Protein AF-A0A0J6NWS2-F1 (afdb_monomer)

Nearest PDB structures (foldseek):
  4hrt-assembly1_B  TM=3.139E-01  e=9.618E+00  Anadara inaequivalvis

Radius of gyration: 13.15 Å; Cα contacts (8 Å, 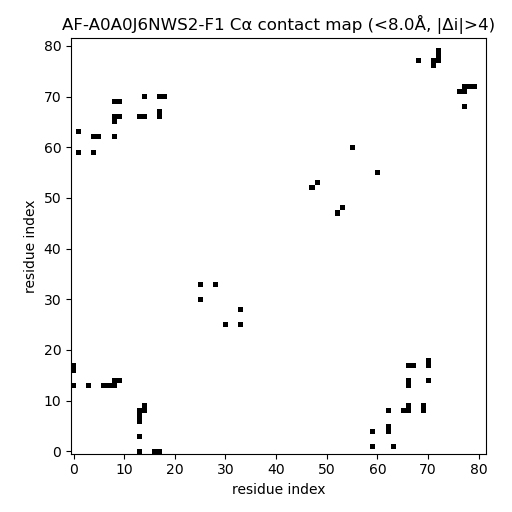|Δi|>4): 39; chains: 1; bounding box: 28×32×28 Å

Structure (mmCIF, N/CA/C/O backbone):
data_AF-A0A0J6NWS2-F1
#
_entry.id   AF-A0A0J6NWS2-F1
#
loop_
_atom_site.group_PDB
_atom_site.id
_atom_site.type_symbol
_atom_site.label_atom_id
_atom_site.label_alt_id
_atom_site.label_comp_id
_atom_site.label_asym_id
_atom_site.label_entity_id
_atom_site.label_seq_id
_atom_site.pdbx_PDB_ins_code
_atom_site.Cartn_x
_atom_site.Cartn_y
_atom_site.Cartn_z
_atom_site.occupancy
_atom_site.B_iso_or_equiv
_atom_site.auth_seq_id
_atom_site.auth_comp_id
_atom_site.auth_asym_id
_atom_site.auth_atom_id
_atom_site.pdbx_PDB_model_num
ATOM 1 N N . 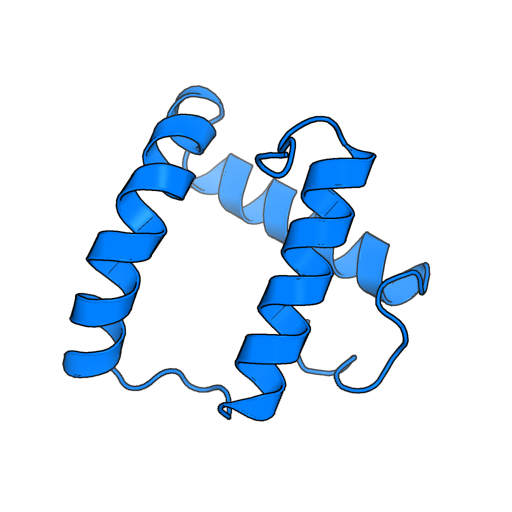MET A 1 1 ? -1.464 -8.420 -4.258 1.00 68.94 1 MET A N 1
ATOM 2 C CA . MET A 1 1 ? -1.021 -7.075 -4.665 1.00 68.94 1 MET A CA 1
ATOM 3 C C . MET A 1 1 ? 0.281 -7.141 -5.451 1.00 68.94 1 MET A C 1
ATOM 5 O O . MET A 1 1 ? 0.263 -6.754 -6.604 1.00 68.94 1 MET A O 1
ATOM 9 N N . ILE A 1 2 ? 1.343 -7.754 -4.914 1.00 71.50 2 ILE A N 1
ATOM 10 C CA . ILE A 1 2 ? 2.653 -7.837 -5.593 1.00 71.50 2 ILE A CA 1
ATOM 11 C C . ILE A 1 2 ? 2.658 -8.544 -6.962 1.00 71.50 2 ILE A C 1
ATOM 13 O O . ILE A 1 2 ? 3.442 -8.213 -7.836 1.00 71.50 2 ILE A O 1
ATOM 17 N N . HIS A 1 3 ? 1.724 -9.469 -7.206 1.00 74.50 3 HIS A N 1
ATOM 18 C CA . HIS A 1 3 ? 1.585 -10.139 -8.509 1.00 74.50 3 HIS A CA 1
ATOM 19 C C . HIS A 1 3 ? 1.194 -9.188 -9.658 1.00 74.50 3 HIS A C 1
ATOM 21 O O . HIS A 1 3 ? 1.263 -9.579 -10.819 1.00 74.50 3 HIS A O 1
ATOM 27 N N . SER A 1 4 ? 0.772 -7.963 -9.337 1.00 80.31 4 SER A N 1
ATOM 28 C CA . SER A 1 4 ? 0.442 -6.912 -10.301 1.00 80.31 4 SER A CA 1
ATOM 29 C C . SER A 1 4 ? 1.566 -5.879 -10.448 1.00 80.31 4 SER A C 1
ATOM 31 O O . SER A 1 4 ? 1.357 -4.864 -11.107 1.00 80.31 4 SER A O 1
ATOM 33 N N . PHE A 1 5 ? 2.737 -6.129 -9.850 1.00 80.88 5 PHE A N 1
ATOM 34 C CA . PHE A 1 5 ? 3.909 -5.264 -9.951 1.00 80.88 5 PHE A CA 1
ATOM 35 C C . PHE A 1 5 ? 4.252 -4.948 -11.415 1.00 80.88 5 PHE A C 1
ATOM 37 O O . PHE A 1 5 ? 4.198 -5.819 -12.288 1.00 80.88 5 PHE A O 1
ATOM 44 N N . GLY A 1 6 ? 4.564 -3.678 -11.686 1.00 78.50 6 GLY A N 1
ATOM 45 C CA . GLY A 1 6 ? 4.848 -3.164 -13.029 1.00 78.50 6 GLY A CA 1
ATOM 46 C C . GLY A 1 6 ? 3.613 -2.792 -13.860 1.00 78.50 6 GLY A C 1
ATOM 47 O O . GLY A 1 6 ? 3.768 -2.247 -14.953 1.00 78.50 6 GLY A O 1
ATOM 48 N N . LYS A 1 7 ? 2.390 -3.040 -13.368 1.00 87.69 7 LYS A N 1
ATOM 49 C CA . LYS A 1 7 ? 1.176 -2.475 -13.976 1.00 87.69 7 LYS A CA 1
ATOM 50 C C . LYS A 1 7 ? 1.029 -0.987 -13.623 1.00 87.69 7 LYS A C 1
ATOM 52 O O . LYS A 1 7 ? 1.483 -0.575 -12.550 1.00 87.69 7 LYS A O 1
ATOM 57 N N . PRO A 1 8 ? 0.383 -0.185 -14.491 1.00 87.56 8 PRO A N 1
ATOM 58 C CA . PRO A 1 8 ? 0.062 1.206 -14.188 1.00 87.56 8 PRO A CA 1
ATOM 59 C C . PRO A 1 8 ? -0.729 1.341 -12.884 1.00 87.56 8 PRO A C 1
ATOM 61 O O . PRO A 1 8 ? -1.573 0.500 -12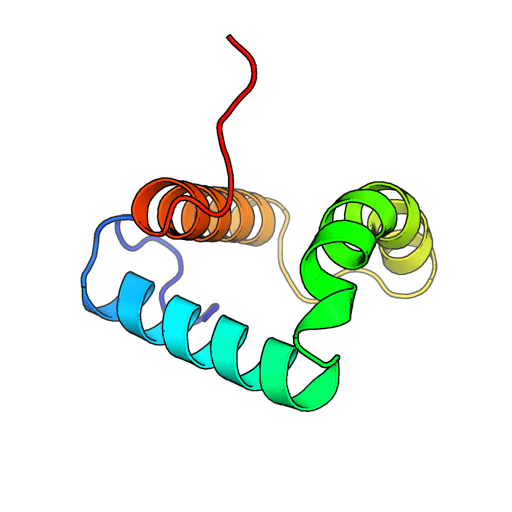.573 1.00 87.56 8 PRO A O 1
ATOM 64 N N . VAL A 1 9 ? -0.472 2.408 -12.126 1.00 86.31 9 VAL A N 1
ATOM 65 C CA . VAL A 1 9 ? -1.137 2.638 -10.832 1.00 86.31 9 VAL A CA 1
ATOM 66 C C . VAL A 1 9 ? -2.640 2.877 -10.978 1.00 86.31 9 VAL A C 1
ATOM 68 O O . VAL A 1 9 ? -3.404 2.559 -10.074 1.00 86.31 9 VAL A O 1
ATOM 71 N N . ASP A 1 10 ? -3.079 3.385 -12.127 1.00 86.25 10 ASP A N 1
ATOM 72 C CA . ASP A 1 10 ? -4.474 3.632 -12.489 1.00 86.25 10 ASP A CA 1
ATOM 73 C C . ASP A 1 10 ? -5.171 2.410 -13.115 1.00 86.25 10 ASP A C 1
ATOM 75 O O . ASP A 1 10 ? -6.351 2.484 -13.466 1.00 86.25 10 ASP A O 1
ATOM 79 N N . ASP A 1 11 ? -4.476 1.273 -13.236 1.00 91.06 11 ASP A N 1
ATOM 80 C CA . ASP A 1 11 ? -5.056 0.043 -13.766 1.00 91.06 11 ASP A CA 1
ATOM 81 C C . ASP A 1 11 ? -6.239 -0.421 -12.881 1.00 91.06 11 ASP A C 1
ATOM 83 O O . ASP A 1 11 ?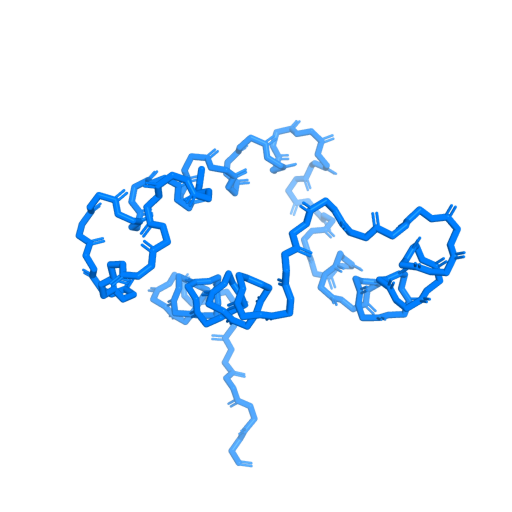 -6.090 -0.563 -11.659 1.00 91.06 11 ASP A O 1
ATOM 87 N N . PRO A 1 12 ? -7.428 -0.689 -13.460 1.00 87.25 12 PRO A N 1
ATOM 88 C CA . PRO A 1 12 ? -8.609 -1.093 -12.696 1.00 87.25 12 PRO A CA 1
ATOM 89 C C . PRO A 1 12 ? -8.410 -2.355 -11.845 1.00 87.25 12 PRO A C 1
ATOM 91 O O . PRO A 1 12 ? -9.009 -2.486 -10.776 1.00 87.25 12 PRO A O 1
ATOM 94 N N . GLU A 1 13 ? -7.583 -3.298 -12.301 1.00 88.06 13 GLU A N 1
ATOM 95 C CA . GLU A 1 13 ? -7.260 -4.513 -11.556 1.00 88.06 13 GLU A CA 1
ATOM 96 C C . GLU A 1 13 ? -6.405 -4.183 -10.330 1.00 88.06 13 GLU A C 1
ATOM 98 O O . GLU A 1 13 ? -6.673 -4.687 -9.236 1.00 88.06 13 GLU A O 1
ATOM 103 N N . VAL A 1 14 ? -5.421 -3.292 -10.496 1.00 87.00 14 VAL A N 1
ATOM 104 C CA . VAL A 1 14 ? -4.565 -2.802 -9.408 1.00 87.00 14 VAL A CA 1
ATOM 105 C C . VAL A 1 14 ? -5.415 -2.081 -8.365 1.00 87.00 14 VAL A C 1
ATOM 107 O O . VAL A 1 14 ? -5.375 -2.443 -7.189 1.00 87.00 14 VAL A O 1
ATOM 110 N N . GLN A 1 15 ? -6.272 -1.152 -8.789 1.00 86.75 15 GLN A N 1
ATOM 111 C CA . GLN A 1 15 ? -7.147 -0.405 -7.881 1.00 86.75 15 GLN A CA 1
ATOM 112 C C . GLN A 1 15 ? -8.126 -1.310 -7.117 1.00 86.75 15 GLN A C 1
ATOM 114 O O . GLN A 1 15 ? -8.338 -1.128 -5.918 1.00 86.75 15 GLN A O 1
ATOM 119 N N . ASN A 1 16 ? -8.671 -2.347 -7.760 1.00 87.50 16 ASN A N 1
ATOM 120 C CA . ASN A 1 16 ? -9.546 -3.314 -7.095 1.00 87.50 16 ASN A CA 1
ATOM 121 C C . ASN A 1 16 ? -8.803 -4.185 -6.063 1.00 87.50 16 ASN A C 1
ATOM 123 O O . ASN A 1 16 ? -9.373 -4.573 -5.041 1.00 87.50 16 ASN A O 1
ATOM 127 N N . LEU A 1 17 ? -7.536 -4.522 -6.311 1.00 86.75 17 LEU A N 1
ATOM 128 C CA . LEU A 1 17 ? -6.718 -5.260 -5.344 1.00 86.75 17 LEU A CA 1
ATOM 129 C C . LEU A 1 17 ? -6.383 -4.405 -4.117 1.00 86.75 17 LEU A C 1
ATOM 131 O O . LEU A 1 17 ? -6.371 -4.923 -2.998 1.00 86.75 17 LEU A O 1
ATOM 135 N N . VAL A 1 18 ? -6.141 -3.112 -4.321 1.00 85.25 18 VAL A N 1
ATOM 136 C CA . VAL A 1 18 ? -5.860 -2.149 -3.249 1.00 85.25 18 VAL A CA 1
ATOM 137 C C . VAL A 1 18 ? -7.099 -1.897 -2.408 1.00 85.25 18 VAL A C 1
ATOM 139 O O . VAL A 1 18 ? -7.021 -1.976 -1.186 1.00 85.25 18 VAL A O 1
ATOM 142 N N . ASP A 1 19 ? -8.257 -1.696 -3.038 1.00 85.06 19 ASP A N 1
ATOM 143 C CA . ASP A 1 19 ? -9.543 -1.563 -2.347 1.00 85.06 19 ASP A CA 1
ATOM 144 C C . ASP A 1 19 ? -9.828 -2.775 -1.445 1.00 85.06 19 ASP A C 1
ATOM 146 O O . ASP A 1 19 ? -10.139 -2.627 -0.260 1.00 85.06 19 ASP A O 1
ATOM 150 N N . GLN A 1 20 ? -9.645 -3.992 -1.969 1.00 85.62 20 GLN A N 1
ATOM 151 C CA . GLN A 1 20 ? -9.810 -5.220 -1.187 1.00 85.62 20 GLN A CA 1
ATOM 152 C C . GLN A 1 20 ? -8.830 -5.301 -0.017 1.00 85.62 20 GLN A C 1
ATOM 154 O O . GLN A 1 20 ? -9.219 -5.688 1.088 1.00 85.62 20 GLN A O 1
ATOM 159 N N . HIS A 1 21 ? -7.569 -4.932 -0.243 1.00 82.81 21 HIS A N 1
ATOM 160 C CA . HIS A 1 21 ? -6.560 -4.925 0.807 1.00 82.81 21 HIS A CA 1
ATOM 161 C C . HIS A 1 21 ? -6.888 -3.901 1.893 1.00 82.81 21 HIS A C 1
ATOM 163 O O . HIS A 1 21 ? -6.892 -4.244 3.072 1.00 82.81 21 HIS A O 1
ATOM 169 N N . MET A 1 22 ? -7.266 -2.684 1.508 1.00 78.75 22 MET A N 1
ATOM 170 C CA . MET A 1 22 ? -7.666 -1.632 2.435 1.00 78.75 22 MET A CA 1
ATOM 171 C C . MET A 1 22 ? -8.897 -2.031 3.240 1.00 78.75 22 MET A C 1
ATOM 173 O O . MET A 1 22 ? -8.892 -1.891 4.459 1.00 78.75 22 MET A O 1
ATOM 177 N N . LYS A 1 23 ? -9.922 -2.614 2.614 1.00 80.50 23 LYS A N 1
ATOM 178 C CA . LYS A 1 23 ? -11.107 -3.128 3.320 1.00 80.50 23 LYS A CA 1
ATOM 179 C C . LYS A 1 23 ? -10.772 -4.259 4.291 1.00 80.50 23 LYS A C 1
ATOM 181 O O . LYS A 1 23 ? -11.329 -4.302 5.388 1.00 80.50 23 LYS A O 1
ATOM 186 N N . ALA A 1 24 ? -9.868 -5.165 3.921 1.00 79.69 24 ALA A N 1
ATOM 187 C CA . ALA A 1 24 ? -9.410 -6.231 4.811 1.00 79.69 24 ALA A CA 1
ATOM 188 C C . ALA A 1 24 ? -8.640 -5.668 6.016 1.00 79.69 24 ALA A C 1
ATOM 190 O O . ALA A 1 24 ? -8.926 -6.041 7.156 1.00 79.69 24 ALA A O 1
ATOM 191 N N . THR A 1 25 ? -7.735 -4.719 5.774 1.00 71.56 25 THR A N 1
ATOM 192 C CA . THR A 1 25 ? -6.995 -4.008 6.822 1.00 71.56 25 THR A CA 1
ATOM 193 C C . THR A 1 25 ? -7.947 -3.231 7.729 1.00 71.56 25 THR A C 1
ATOM 195 O O . THR A 1 25 ? -7.841 -3.325 8.948 1.00 71.56 25 THR A O 1
ATOM 198 N N . LEU A 1 26 ? -8.955 -2.556 7.171 1.00 67.69 26 LEU A N 1
ATOM 199 C CA . LEU A 1 26 ? -9.983 -1.839 7.930 1.00 67.69 26 LEU A CA 1
ATOM 200 C C . LEU A 1 26 ? -10.812 -2.752 8.818 1.00 67.69 26 LEU A C 1
ATOM 202 O O . LEU A 1 26 ? -11.048 -2.441 9.983 1.00 67.69 26 LEU A O 1
ATOM 206 N N . LYS A 1 27 ? -11.222 -3.903 8.285 1.00 70.50 27 LYS A N 1
ATOM 207 C CA . LYS A 1 27 ? -11.954 -4.914 9.045 1.00 70.50 27 LYS A CA 1
ATOM 208 C C . LYS A 1 27 ? -11.139 -5.436 10.230 1.00 70.50 27 LYS A C 1
ATOM 210 O O . LYS A 1 27 ? -11.723 -5.796 11.248 1.00 70.50 27 LYS A O 1
ATOM 215 N N . TYR A 1 28 ? -9.815 -5.489 10.098 1.00 64.50 28 TYR A N 1
ATOM 216 C CA . TYR A 1 28 ? -8.922 -5.969 11.148 1.00 64.50 28 TYR A CA 1
ATOM 217 C C . TYR A 1 28 ? -8.549 -4.882 12.171 1.00 64.50 28 TYR A C 1
ATOM 219 O O . TYR A 1 28 ? -8.454 -5.163 13.362 1.00 64.50 28 TYR A O 1
ATOM 227 N N . VAL A 1 29 ? -8.358 -3.641 11.720 1.00 63.34 29 VAL A N 1
ATOM 228 C CA . VAL A 1 29 ? -7.823 -2.530 12.526 1.00 63.34 29 VAL A CA 1
ATOM 229 C C . VAL A 1 29 ? -8.928 -1.629 13.112 1.00 63.34 29 VAL A C 1
ATOM 231 O O . VAL A 1 29 ? -8.680 -0.926 14.092 1.00 63.34 29 VAL A O 1
ATOM 234 N N . GLY A 1 30 ? -10.152 -1.684 12.575 1.00 57.69 30 GLY A N 1
ATOM 235 C CA . GLY A 1 30 ? -11.299 -0.852 12.961 1.00 57.69 30 GLY A CA 1
ATOM 236 C C . GLY A 1 30 ? -11.282 0.543 12.313 1.00 57.69 30 GLY A C 1
ATOM 237 O O . GLY A 1 30 ? -10.227 1.157 12.162 1.00 57.69 30 GLY A O 1
ATOM 238 N N . GLU A 1 31 ? -12.458 1.065 11.937 1.00 58.72 31 GLU A N 1
ATOM 239 C CA . GLU A 1 31 ? -12.618 2.325 11.174 1.00 58.72 31 GLU A CA 1
ATOM 240 C C . GLU A 1 31 ? -11.980 3.556 11.853 1.00 58.72 31 GLU A C 1
ATOM 242 O O . GLU A 1 31 ? -11.476 4.449 11.177 1.00 58.72 31 GLU A O 1
ATOM 247 N N . GLY A 1 32 ? -11.937 3.597 13.190 1.00 55.44 32 GLY A N 1
ATOM 248 C CA . GLY A 1 32 ? -11.411 4.739 13.952 1.00 55.44 32 GLY A CA 1
ATOM 249 C C . GLY A 1 32 ? -9.884 4.885 13.949 1.00 55.44 32 GLY A C 1
ATOM 250 O O . GLY A 1 32 ? -9.364 5.902 14.409 1.00 55.44 32 GLY A O 1
ATOM 251 N N . THR A 1 33 ? -9.149 3.893 13.445 1.00 57.28 33 THR A N 1
ATOM 252 C CA . THR A 1 33 ? -7.694 3.805 13.633 1.00 57.28 33 THR A CA 1
ATOM 253 C C . THR A 1 33 ? -6.900 4.150 12.373 1.00 57.28 33 THR A C 1
ATOM 255 O O . THR A 1 33 ? -5.690 4.318 12.480 1.00 57.28 33 THR A O 1
ATOM 258 N N . MET A 1 34 ? -7.541 4.356 11.212 1.00 55.62 34 MET A N 1
ATOM 259 C CA . MET A 1 34 ? -6.867 4.724 9.948 1.00 55.62 34 MET A CA 1
ATOM 260 C C . MET A 1 34 ? -5.969 5.953 10.074 1.00 55.62 34 MET A C 1
ATOM 262 O O . MET A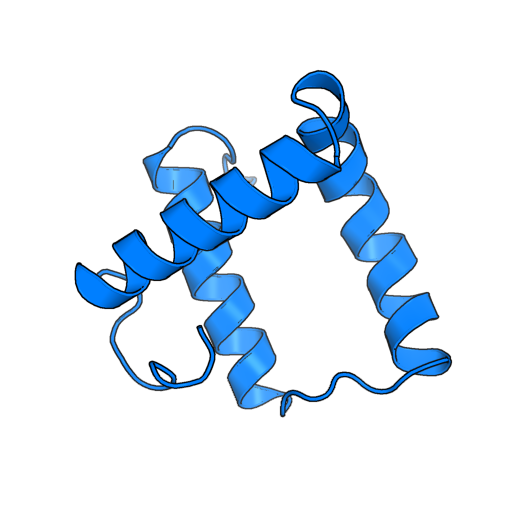 1 34 ? -4.819 5.932 9.650 1.00 55.62 34 MET A O 1
ATOM 266 N N . TYR A 1 35 ? -6.486 7.011 10.698 1.00 52.59 35 TYR A N 1
ATOM 267 C CA . TYR A 1 35 ? -5.770 8.279 10.855 1.00 52.59 35 TYR A CA 1
ATOM 268 C C . TYR A 1 35 ? -4.592 8.167 11.835 1.00 52.59 35 TYR A C 1
ATOM 270 O O . TYR A 1 35 ? -3.626 8.920 11.770 1.00 52.59 35 TYR A O 1
ATOM 278 N N . SER A 1 36 ? -4.681 7.213 12.767 1.00 55.59 36 SER A N 1
ATOM 279 C CA . SER A 1 36 ? -3.584 6.875 13.677 1.00 55.59 36 SER A CA 1
ATOM 280 C C . SER A 1 36 ? -2.577 5.946 13.009 1.00 55.59 36 SER A C 1
ATOM 282 O O . SER A 1 36 ? -1.405 5.973 13.365 1.00 55.59 36 SER A O 1
ATOM 284 N N . LEU A 1 37 ? -3.045 5.116 12.074 1.00 53.41 37 LEU A N 1
ATOM 285 C CA . LEU A 1 37 ? -2.253 4.151 11.339 1.00 53.41 37 LEU A CA 1
ATOM 286 C C . LEU A 1 37 ? -1.350 4.869 10.336 1.00 53.41 37 LEU A C 1
ATOM 288 O O . LEU A 1 37 ? -0.162 4.623 10.388 1.00 53.41 37 LEU A O 1
ATOM 292 N N . SER A 1 38 ? -1.836 5.829 9.542 1.00 52.75 38 SER A N 1
ATOM 293 C CA . SER A 1 38 ? -0.973 6.594 8.619 1.00 52.75 38 SER A CA 1
ATOM 294 C C . SER A 1 38 ? 0.190 7.293 9.334 1.00 52.75 38 SER A C 1
ATOM 296 O O . SER A 1 38 ? 1.331 7.188 8.909 1.00 52.75 38 SER A O 1
ATOM 298 N N . LYS A 1 39 ? -0.074 7.925 10.484 1.00 52.34 39 LYS A N 1
ATOM 299 C CA . LYS A 1 39 ? 0.954 8.618 11.276 1.00 52.34 39 LYS A CA 1
ATOM 300 C C . LYS A 1 39 ? 1.881 7.676 12.052 1.00 52.34 39 LYS A C 1
ATOM 302 O O . LYS A 1 39 ? 2.997 8.054 12.381 1.00 52.34 39 LYS A O 1
ATOM 307 N N . LYS A 1 40 ? 1.411 6.475 12.404 1.00 50.28 40 LYS A N 1
ATOM 308 C CA . LYS A 1 40 ? 2.242 5.452 13.056 1.00 50.28 40 LYS A CA 1
ATOM 309 C C . LYS A 1 40 ? 2.999 4.592 12.052 1.00 50.28 40 LYS A C 1
ATOM 311 O O . LYS A 1 40 ? 4.010 4.040 12.447 1.00 50.28 40 LYS A O 1
ATOM 316 N N . ILE A 1 41 ? 2.519 4.447 10.817 1.00 53.09 41 ILE A N 1
ATOM 317 C CA . ILE A 1 41 ? 3.138 3.610 9.786 1.00 53.09 41 ILE A CA 1
ATOM 318 C C . ILE A 1 41 ? 4.540 4.125 9.480 1.00 53.09 41 ILE A C 1
ATOM 320 O O . ILE A 1 41 ? 5.446 3.320 9.563 1.00 53.09 41 ILE A O 1
ATOM 324 N N . GLU A 1 42 ? 4.751 5.428 9.268 1.00 54.66 42 GLU A N 1
ATOM 325 C CA . GLU A 1 42 ? 6.096 5.960 8.970 1.00 54.66 42 GLU A CA 1
ATOM 326 C C . GLU A 1 42 ? 7.120 5.638 10.082 1.00 54.66 42 GLU A C 1
ATOM 328 O O . GLU A 1 42 ? 8.197 5.109 9.811 1.00 54.66 42 GLU A O 1
ATOM 333 N N . ASP A 1 43 ? 6.764 5.870 11.353 1.00 54.97 43 ASP A N 1
ATOM 334 C CA . ASP A 1 43 ? 7.639 5.577 12.505 1.00 54.97 43 ASP A CA 1
ATOM 335 C C . ASP A 1 43 ? 7.792 4.064 12.776 1.00 54.97 43 ASP A C 1
ATOM 337 O O . ASP A 1 43 ? 8.814 3.609 13.302 1.00 54.97 43 ASP A O 1
ATOM 341 N N . VAL A 1 44 ? 6.761 3.269 12.469 1.00 55.06 44 VAL A N 1
ATOM 342 C CA . VAL A 1 44 ? 6.753 1.818 12.697 1.00 55.06 44 VAL A CA 1
ATOM 343 C C . VAL A 1 44 ? 7.452 1.083 11.564 1.00 55.06 44 VAL A C 1
ATOM 345 O O . VAL A 1 44 ? 8.179 0.151 11.873 1.00 55.06 44 VAL A O 1
ATOM 348 N N . GLU A 1 45 ? 7.304 1.484 10.302 1.00 60.91 45 GLU A N 1
ATOM 349 C CA . GLU A 1 45 ? 7.932 0.865 9.126 1.00 60.91 45 GLU A CA 1
ATOM 350 C C . GLU A 1 45 ? 9.446 0.838 9.257 1.00 60.91 45 GLU A C 1
ATOM 352 O O . GLU A 1 45 ? 10.058 -0.207 9.054 1.00 60.91 45 GLU A O 1
ATOM 357 N N . GLU A 1 46 ? 10.062 1.937 9.694 1.00 59.78 46 GLU A N 1
ATOM 358 C CA . GLU A 1 46 ? 11.515 1.984 9.843 1.00 59.78 46 GLU A CA 1
ATOM 359 C C . GLU A 1 46 ? 12.019 1.054 10.966 1.00 59.78 46 GLU A C 1
ATOM 361 O O . GLU A 1 46 ? 13.114 0.490 10.882 1.00 59.78 46 GLU A O 1
ATOM 366 N N . GLN A 1 47 ? 11.224 0.856 12.024 1.00 56.97 47 GLN A N 1
ATOM 367 C CA . GLN A 1 47 ? 11.531 -0.105 13.090 1.00 56.97 47 GLN A CA 1
ATOM 368 C C . GLN A 1 47 ? 11.200 -1.549 12.692 1.00 56.97 47 GLN A C 1
ATOM 370 O O . GLN A 1 47 ? 11.946 -2.466 13.044 1.00 56.97 47 GLN A O 1
ATOM 375 N N . TYR A 1 48 ? 10.117 -1.756 11.943 1.00 56.72 48 TYR A N 1
ATOM 376 C CA . TYR A 1 48 ? 9.675 -3.057 11.453 1.00 56.72 48 TYR A CA 1
ATOM 377 C C . TYR A 1 48 ? 10.661 -3.596 10.422 1.00 56.72 48 TYR A C 1
ATOM 379 O O . TYR A 1 48 ? 11.125 -4.715 10.598 1.00 56.72 48 TYR A O 1
ATOM 387 N N . ASN A 1 49 ? 11.095 -2.777 9.458 1.00 58.97 49 ASN A N 1
ATOM 388 C CA . ASN A 1 49 ? 12.093 -3.137 8.446 1.00 58.97 49 ASN A CA 1
ATOM 389 C C . ASN A 1 49 ? 13.448 -3.530 9.056 1.00 58.97 49 ASN A C 1
ATOM 391 O O . ASN A 1 49 ? 14.162 -4.364 8.501 1.00 58.97 49 ASN A O 1
ATOM 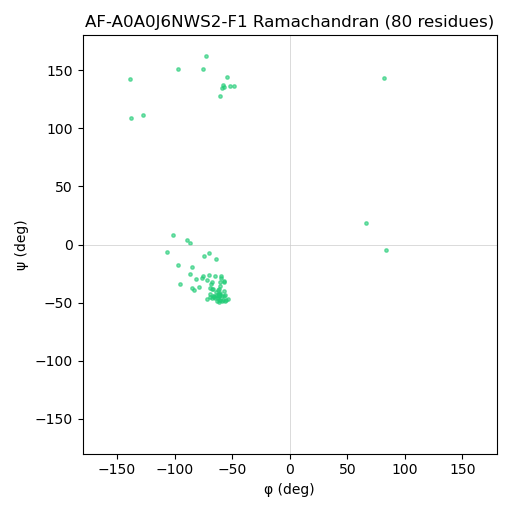395 N N . LYS A 1 50 ? 13.800 -2.987 10.233 1.00 62.69 50 LYS A N 1
ATOM 396 C CA . LYS A 1 50 ? 15.012 -3.381 10.980 1.00 62.69 50 LYS A CA 1
ATOM 397 C C . LYS A 1 50 ? 14.869 -4.730 11.695 1.00 62.69 50 LYS A C 1
ATOM 399 O O . LYS A 1 50 ? 15.877 -5.397 11.915 1.00 62.69 50 LYS A O 1
ATOM 404 N N . MET A 1 51 ? 13.656 -5.124 12.089 1.00 55.47 51 MET A N 1
ATOM 405 C CA . MET A 1 51 ? 13.392 -6.376 12.818 1.00 55.47 51 MET A CA 1
ATOM 406 C C . MET A 1 51 ? 12.968 -7.532 11.905 1.00 55.47 51 MET A C 1
ATOM 408 O O . MET A 1 51 ? 13.304 -8.684 12.170 1.00 55.47 51 MET A O 1
ATOM 412 N N . MET A 1 52 ? 12.248 -7.227 10.832 1.00 58.84 52 MET A N 1
ATOM 413 C CA . MET A 1 52 ? 11.878 -8.130 9.755 1.00 58.84 52 MET A CA 1
ATOM 414 C C . MET A 1 52 ? 12.057 -7.362 8.447 1.00 58.84 52 MET A C 1
ATOM 416 O O . MET A 1 52 ? 11.273 -6.449 8.193 1.00 58.84 52 MET A O 1
ATOM 420 N N . PRO A 1 53 ? 13.071 -7.693 7.630 1.00 64.44 53 PRO A N 1
ATOM 421 C CA . PRO A 1 53 ? 13.198 -7.067 6.328 1.00 64.44 53 PRO A CA 1
ATOM 422 C C . PRO A 1 53 ? 11.909 -7.322 5.556 1.00 64.44 53 PRO A C 1
ATOM 424 O O . PRO A 1 53 ? 11.370 -8.437 5.586 1.00 64.44 53 PRO A O 1
ATOM 427 N N . SER A 1 54 ? 11.408 -6.273 4.915 1.00 66.88 54 SER A N 1
ATOM 428 C CA . SER A 1 54 ? 10.261 -6.381 4.033 1.00 66.88 54 SER A CA 1
ATOM 429 C C . SER A 1 54 ? 10.449 -7.553 3.068 1.00 66.88 54 SER A C 1
ATOM 431 O O . SER A 1 54 ? 11.551 -7.762 2.550 1.00 66.88 54 SER A O 1
ATOM 433 N N . PRO A 1 55 ? 9.404 -8.363 2.837 1.00 73.88 55 PRO A N 1
ATOM 434 C CA . PRO A 1 55 ? 9.472 -9.436 1.856 1.00 73.88 55 PRO A CA 1
ATOM 435 C C . PRO A 1 55 ? 9.522 -8.902 0.415 1.00 73.88 55 PRO A C 1
ATOM 437 O O . PRO A 1 55 ? 9.674 -9.706 -0.504 1.00 73.88 55 PRO A O 1
ATOM 440 N N . TYR A 1 56 ? 9.354 -7.589 0.229 1.00 79.12 56 TYR A N 1
ATOM 441 C CA . TYR A 1 56 ? 9.349 -6.907 -1.056 1.00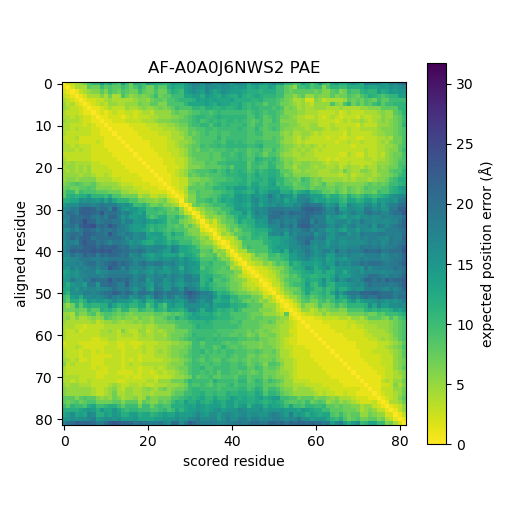 79.12 56 TYR A CA 1
ATOM 442 C C . TYR A 1 56 ? 10.715 -6.293 -1.364 1.00 79.12 56 TYR A C 1
ATOM 444 O O . TYR A 1 56 ? 11.476 -5.931 -0.464 1.00 79.12 56 TYR A O 1
ATOM 452 N N . THR A 1 57 ? 11.036 -6.182 -2.649 1.00 84.56 57 THR A N 1
ATOM 453 C CA . THR A 1 57 ? 12.194 -5.405 -3.098 1.00 84.56 57 THR A CA 1
ATOM 454 C C . THR A 1 57 ? 11.924 -3.906 -2.958 1.00 84.56 57 THR A C 1
ATOM 456 O O . THR A 1 57 ? 10.779 -3.470 -2.887 1.00 84.56 57 THR A O 1
ATOM 459 N N . GLU A 1 58 ? 12.977 -3.089 -2.969 1.00 82.62 58 GLU A N 1
ATOM 460 C CA . GLU A 1 58 ? 12.842 -1.625 -2.910 1.00 82.62 58 GLU A CA 1
ATOM 461 C C . GLU A 1 58 ? 11.964 -1.078 -4.052 1.00 82.62 58 GLU A C 1
ATOM 463 O O . GLU A 1 58 ? 11.112 -0.220 -3.842 1.00 82.62 58 GLU A O 1
ATOM 468 N N . GLU A 1 59 ? 12.109 -1.631 -5.260 1.00 82.88 59 GLU A N 1
ATOM 469 C CA . GLU A 1 59 ? 11.296 -1.262 -6.426 1.00 82.88 59 GLU A CA 1
ATOM 470 C C . GLU A 1 59 ? 9.813 -1.602 -6.219 1.00 82.88 59 GLU A C 1
ATOM 472 O O . GLU A 1 59 ? 8.926 -0.822 -6.571 1.00 82.88 59 GLU A O 1
ATOM 477 N N . GLU A 1 60 ? 9.543 -2.763 -5.624 1.00 82.88 60 GLU A N 1
ATOM 478 C CA . GLU A 1 60 ? 8.197 -3.213 -5.290 1.00 82.88 60 GLU A CA 1
ATOM 479 C C . GLU A 1 60 ? 7.550 -2.353 -4.200 1.00 82.88 60 GLU A C 1
ATOM 481 O O . GLU A 1 60 ? 6.357 -2.060 -4.291 1.00 82.88 60 GLU A O 1
ATOM 486 N N . GLU A 1 61 ? 8.319 -1.924 -3.198 1.00 81.31 61 GLU A N 1
ATOM 487 C CA . GLU A 1 61 ? 7.846 -1.020 -2.147 1.00 81.31 61 GLU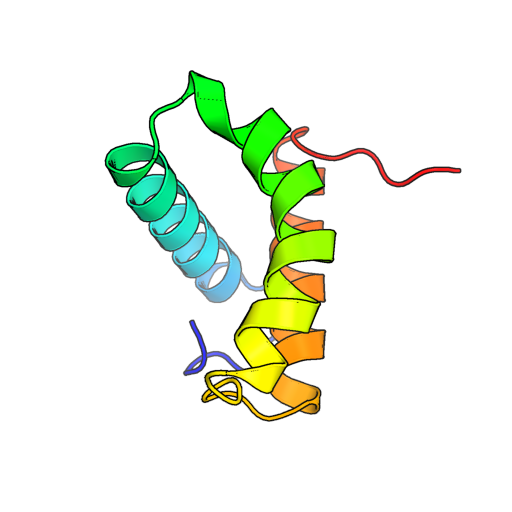 A CA 1
ATOM 488 C C . GLU A 1 61 ? 7.501 0.362 -2.692 1.00 81.31 61 GLU A C 1
ATOM 490 O O . GLU A 1 61 ? 6.441 0.897 -2.374 1.00 81.31 61 GLU A O 1
ATOM 495 N N . VAL A 1 62 ? 8.354 0.924 -3.553 1.00 85.12 62 VAL A N 1
ATOM 496 C CA . VAL A 1 62 ? 8.080 2.212 -4.204 1.00 85.12 62 VAL A CA 1
ATOM 497 C C . VAL A 1 62 ? 6.788 2.131 -5.013 1.00 85.12 62 VAL A C 1
ATOM 499 O O . VAL A 1 62 ? 5.899 2.961 -4.829 1.00 85.12 62 VAL A O 1
ATOM 502 N N . TRP A 1 63 ? 6.636 1.094 -5.842 1.00 87.50 63 TRP A N 1
ATOM 503 C CA . TRP A 1 63 ? 5.411 0.889 -6.617 1.00 87.50 63 TRP A CA 1
ATOM 504 C C . TRP A 1 63 ? 4.181 0.716 -5.715 1.00 87.50 63 TRP A C 1
ATOM 506 O O . TRP A 1 63 ? 3.122 1.283 -5.981 1.00 87.50 63 TRP A O 1
ATOM 516 N N . LEU A 1 64 ? 4.310 -0.040 -4.621 1.00 84.19 64 LEU A N 1
ATOM 517 C CA . LEU A 1 64 ? 3.228 -0.236 -3.661 1.00 84.19 64 LEU A CA 1
ATOM 518 C C . LEU A 1 64 ? 2.799 1.093 -3.024 1.00 84.19 64 LEU A C 1
ATOM 520 O O . LEU A 1 64 ? 1.601 1.360 -2.924 1.00 84.19 64 LEU A O 1
ATOM 524 N N . ASN A 1 65 ? 3.760 1.931 -2.641 1.00 82.75 65 ASN A N 1
ATOM 525 C CA . ASN A 1 65 ? 3.503 3.242 -2.054 1.00 82.75 65 ASN A CA 1
ATOM 526 C C . ASN A 1 65 ? 2.766 4.164 -3.031 1.00 82.75 65 ASN A C 1
ATOM 528 O O . ASN A 1 65 ? 1.752 4.748 -2.654 1.00 82.75 65 ASN A O 1
ATOM 532 N N . GLU A 1 66 ? 3.195 4.226 -4.294 1.00 85.81 66 GLU A N 1
ATOM 533 C CA . GLU A 1 66 ? 2.526 5.022 -5.334 1.00 85.81 66 GLU A CA 1
ATOM 534 C C . GLU A 1 66 ? 1.077 4.570 -5.566 1.00 85.81 66 GLU A C 1
ATOM 536 O O . GLU A 1 66 ? 0.154 5.381 -5.669 1.00 85.81 66 GLU A O 1
ATOM 541 N N . VAL A 1 67 ? 0.858 3.255 -5.617 1.00 87.75 67 VAL A N 1
ATOM 542 C CA . VAL A 1 67 ? -0.470 2.662 -5.795 1.00 87.75 67 VAL A CA 1
ATOM 543 C C . VAL A 1 67 ? -1.396 2.999 -4.619 1.00 87.75 67 VAL A C 1
ATOM 545 O O . VAL A 1 67 ? -2.567 3.345 -4.819 1.00 87.75 67 VAL A O 1
ATOM 548 N N . MET A 1 68 ? -0.880 2.907 -3.392 1.00 83.25 68 MET A N 1
ATOM 549 C CA . MET A 1 68 ? -1.620 3.229 -2.172 1.00 83.25 68 MET A CA 1
ATOM 550 C C . MET A 1 68 ? -1.935 4.723 -2.094 1.00 83.25 68 MET A C 1
ATOM 552 O O . MET A 1 68 ? -3.073 5.088 -1.798 1.00 83.25 68 MET A O 1
ATOM 556 N N . GLU A 1 69 ? -0.969 5.585 -2.411 1.00 83.44 69 GLU A N 1
ATOM 557 C CA . GLU A 1 69 ? -1.157 7.034 -2.454 1.00 83.44 69 GLU A CA 1
ATOM 558 C C . GLU A 1 69 ? -2.225 7.420 -3.482 1.00 83.44 69 GLU A C 1
ATOM 560 O O . GLU A 1 69 ? -3.171 8.138 -3.145 1.00 83.44 69 GLU A O 1
ATOM 565 N N . TYR A 1 70 ? -2.150 6.876 -4.702 1.00 86.75 70 TYR A N 1
ATOM 566 C CA . TYR A 1 70 ? -3.158 7.104 -5.737 1.00 86.75 70 TYR A CA 1
ATOM 567 C C . TYR A 1 70 ? -4.556 6.713 -5.247 1.00 86.75 70 TYR A C 1
ATOM 569 O O . TYR A 1 70 ? -5.496 7.506 -5.346 1.00 86.75 70 TYR A O 1
ATOM 577 N N . TYR A 1 71 ? -4.697 5.522 -4.656 1.00 84.50 71 TYR A N 1
ATOM 578 C CA . TYR A 1 71 ? -5.966 5.067 -4.093 1.00 84.50 71 TYR A CA 1
ATOM 579 C C . TYR A 1 71 ? -6.480 6.014 -2.997 1.00 84.50 71 TYR A C 1
ATOM 581 O O . TYR A 1 71 ? -7.665 6.361 -2.979 1.00 84.50 71 TYR A O 1
ATOM 589 N N . MET A 1 72 ? -5.612 6.460 -2.084 1.00 82.44 72 MET A N 1
ATOM 590 C CA . MET A 1 72 ? -6.006 7.361 -1.000 1.00 82.44 72 MET A CA 1
ATOM 591 C C . MET A 1 72 ? -6.433 8.739 -1.516 1.00 82.44 72 MET A C 1
ATOM 593 O O . MET A 1 72 ? -7.411 9.288 -1.006 1.00 82.44 72 MET A O 1
ATOM 597 N N . ILE A 1 73 ? -5.760 9.273 -2.538 1.00 84.12 73 ILE A N 1
ATOM 598 C CA . ILE A 1 73 ? -6.139 10.530 -3.199 1.00 84.12 73 ILE A CA 1
ATOM 599 C C . ILE A 1 73 ? -7.511 10.386 -3.866 1.00 84.12 73 ILE A C 1
ATOM 601 O O . ILE A 1 73 ? -8.391 11.216 -3.636 1.00 84.12 73 ILE A O 1
ATOM 605 N N . GLN A 1 74 ? -7.729 9.316 -4.641 1.00 82.94 74 GLN A N 1
ATOM 606 C CA . GLN A 1 74 ? -9.006 9.075 -5.328 1.00 82.94 74 GLN A CA 1
ATOM 607 C C . GLN A 1 74 ? -10.183 8.940 -4.355 1.00 82.94 74 GLN A C 1
ATOM 609 O O . GLN A 1 74 ? -11.285 9.405 -4.640 1.00 82.94 74 GLN A O 1
ATOM 614 N N . ASN A 1 75 ? -9.952 8.341 -3.185 1.00 80.00 75 ASN A N 1
ATOM 615 C CA . ASN A 1 75 ? -10.978 8.150 -2.160 1.00 80.00 75 ASN A CA 1
ATOM 616 C C . ASN A 1 75 ? -11.083 9.323 -1.163 1.00 80.00 75 ASN A C 1
ATOM 618 O O . ASN A 1 75 ? -11.852 9.240 -0.207 1.00 80.00 75 ASN A O 1
ATOM 622 N N . GLY A 1 76 ? -10.321 10.408 -1.354 1.00 77.19 76 GLY A N 1
ATOM 623 C CA . GLY A 1 76 ? -10.326 11.579 -0.466 1.00 77.19 76 GLY A CA 1
ATOM 624 C C . GLY A 1 76 ? -9.788 11.307 0.945 1.00 77.19 76 GLY A C 1
ATOM 625 O O . GLY A 1 76 ? -10.063 12.069 1.870 1.00 77.19 76 GLY A O 1
ATOM 626 N N . LEU A 1 77 ? -9.038 10.217 1.119 1.00 72.25 77 LEU A N 1
ATOM 627 C CA . LEU A 1 77 ? -8.433 9.789 2.385 1.00 72.25 77 LEU A CA 1
ATOM 628 C C . LEU A 1 77 ? -7.082 10.465 2.643 1.00 72.25 77 LEU A C 1
ATOM 630 O O . LEU A 1 77 ? -6.621 10.509 3.782 1.00 72.25 77 LEU A O 1
ATOM 634 N N . TYR A 1 78 ? -6.458 10.987 1.589 1.00 66.81 78 TYR A N 1
ATOM 635 C CA . TYR A 1 78 ? -5.192 11.697 1.640 1.00 66.81 78 TYR A CA 1
ATOM 636 C C . TYR A 1 78 ? -5.248 12.918 0.726 1.00 66.81 78 TYR A C 1
ATOM 638 O O . TYR A 1 78 ? -5.853 12.900 -0.346 1.00 66.81 78 TYR A O 1
ATOM 646 N N . SER A 1 79 ? -4.631 14.004 1.169 1.00 69.75 79 SER A N 1
ATOM 647 C CA . SER A 1 79 ? -4.387 15.184 0.350 1.00 69.75 79 SER A CA 1
ATOM 648 C C . SER A 1 79 ? -2.902 15.481 0.463 1.00 69.75 79 SER A C 1
ATOM 650 O O . SER A 1 79 ? -2.469 15.837 1.564 1.00 69.75 79 SER A O 1
ATOM 652 N N . PRO A 1 80 ? -2.124 15.310 -0.618 1.00 66.62 80 PRO A N 1
ATOM 653 C CA . PRO A 1 80 ? -0.702 15.582 -0.564 1.00 66.62 80 PRO A CA 1
ATOM 654 C C . PRO A 1 80 ? -0.478 17.042 -0.143 1.00 66.62 80 PRO A C 1
ATOM 656 O O . PRO A 1 80 ? -1.222 17.934 -0.581 1.00 66.62 80 PRO A 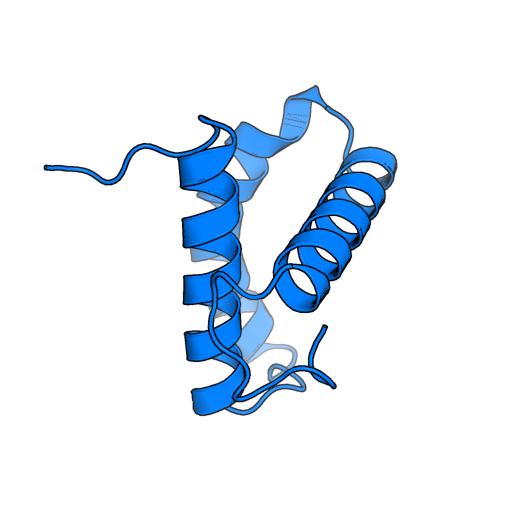O 1
ATOM 659 N N . PRO A 1 81 ? 0.493 17.308 0.746 1.00 62.69 81 PRO A N 1
ATOM 660 C CA . PRO A 1 81 ? 0.867 18.672 1.084 1.00 62.69 81 PRO A CA 1
ATOM 661 C C . PRO A 1 81 ? 1.313 19.409 -0.190 1.00 62.69 81 PRO A C 1
ATOM 663 O O . PRO A 1 81 ? 2.025 18.849 -1.020 1.00 62.69 81 PRO A O 1
ATOM 666 N N . LYS A 1 82 ? 0.832 20.647 -0.359 1.00 50.19 82 LYS A N 1
ATOM 667 C CA . LYS A 1 82 ? 1.209 21.539 -1.469 1.00 50.19 82 LYS A CA 1
ATOM 668 C C . LYS A 1 82 ? 2.668 21.965 -1.405 1.00 50.19 82 LYS A C 1
ATOM 670 O O . LYS A 1 82 ? 3.148 22.200 -0.273 1.00 50.19 82 LYS A O 1
#

Secondary structure (DSSP, 8-state):
-GGGTTS-TT-HHHHHHHHHHHHHHHHHH-GGGHHHHHHHHHHHHHHHHHHS--SS-HHHHHHHHHHHHHHHHHTTS-----

Solvent-accessible surface area (backbone atoms only — not comparable to full-atom values): 4967 Å² total; per-residue (Å²): 110,76,93,53,67,92,57,62,64,84,36,69,69,54,46,52,47,48,52,52,48,50,52,51,50,37,72,73,65,39,83,88,37,55,78,56,42,63,68,43,42,66,69,42,47,65,55,43,43,73,77,48,68,64,96,60,54,73,69,54,48,54,52,49,49,53,35,51,50,52,51,28,44,76,70,69,76,45,76,82,83,131

Foldseek 3Di:
DLVCPPPDLPPPVLLVVLVVVVVVVCVVQPPVCLVVCVVVCVVVVVVCCVVPNPPDDPSSVVSVVVSNVVNCVVVVNDDDDD

Mean predicted aligned error: 9.04 Å

Sequence (82 aa):
MIHSFGKPVDDPEVQNLVDQHMKATLKYVGEGTMYSLSKKIEDVEEQYNKMMPSPYTEEEEVWLNEVMEYYMIQNGLYSPPK

pLDDT: mean 72.76, std 12.78, range [50.19, 91.06]